Protein AF-A0A2V6FML3-F1 (afdb_monomer)

Foldseek 3Di:
DEADEAEAEEEEDEPVLLVLLVQALVQCCVAPVPGAYEYQYQDDDDPVVVCVVRVYHYDYLVPDPDPVSSVVQHPDPNSVVSCVPPNNHNDYDYDYSNDGHDHDCPVVDDRVDPDADDDPDDPDDPPDPDDPPCVVRD

Mean predicted aligned error: 6.49 Å

Solvent-accessible surface area (backbone atoms only — not comparable to full-atom values): 8463 Å² total; per-residue (Å²): 88,72,73,77,41,69,57,28,41,34,30,50,38,39,82,89,39,55,77,42,26,50,56,22,52,51,26,38,49,70,44,40,65,87,57,50,39,35,41,34,31,42,68,94,72,91,55,66,68,57,31,72,75,67,66,47,43,78,45,48,43,84,70,48,88,51,64,70,56,33,71,70,23,60,90,51,94,45,48,64,54,51,50,76,77,42,30,46,41,78,40,70,50,82,41,61,33,79,42,73,53,83,63,70,60,70,92,73,64,64,87,92,51,98,72,80,68,93,71,98,72,81,87,69,61,97,78,60,90,66,81,60,84,67,59,80,63,96

Sequence (138 aa):
MKVQAPFGFVTGCHAGDKFMVRATLSSMRHYSPDIPVCLVVDGEFDVSDLVKEYDLRVLRVSELPAQQMRTLITGNGRAKLAAMWEGPFEYYVWLDSDAIVWGDFTPQVKAEVDFQIFWSEISIPPDALEVPGWLTHF

Secondary structure (DSSP, 8-state):
----EEEEEEEEEEGGGHHHHHHHHHHHHHH-TTS-EEEEEESS---HHHHHHHTPEEEEGGG-S-HHHHHHHTTSTTTHHHHHHH-SEEEEEEE-TT----S--GGG--TT-S-----S-----TT-SS--GGGGG-

Structure (mmCIF, N/CA/C/O backbone):
data_AF-A0A2V6FML3-F1
#
_entry.id   AF-A0A2V6FML3-F1
#
loop_
_atom_site.group_PDB
_atom_site.id
_atom_site.type_symbol
_atom_site.label_atom_id
_atom_site.label_alt_id
_atom_site.label_comp_id
_atom_site.label_asym_id
_atom_site.label_entity_id
_atom_site.label_seq_id
_atom_site.pdbx_PDB_ins_code
_atom_site.Cartn_x
_atom_site.Cartn_y
_atom_site.Cartn_z
_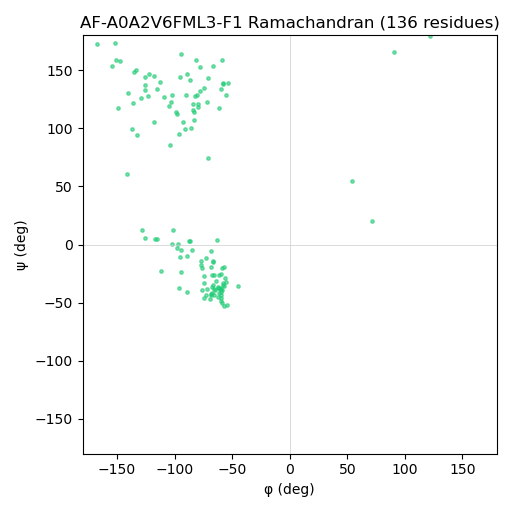atom_site.occupancy
_atom_site.B_iso_or_equiv
_atom_site.auth_seq_id
_atom_site.auth_comp_id
_atom_site.auth_asym_id
_atom_site.auth_atom_id
_atom_site.pdbx_PDB_model_num
ATOM 1 N N . MET A 1 1 ? -6.157 -6.495 11.622 1.00 67.81 1 MET A N 1
ATOM 2 C CA . MET A 1 1 ? -7.410 -6.916 10.925 1.00 67.81 1 MET A CA 1
ATOM 3 C C . MET A 1 1 ? -7.368 -8.424 10.648 1.00 67.81 1 MET A C 1
ATOM 5 O O . MET A 1 1 ? -6.300 -9.005 10.757 1.00 67.81 1 MET A O 1
ATOM 9 N N . LYS A 1 2 ? -8.481 -9.098 10.303 1.00 78.81 2 LYS A N 1
ATOM 10 C CA . LYS A 1 2 ? -8.380 -10.466 9.737 1.00 78.81 2 LYS A CA 1
ATOM 11 C C . LYS A 1 2 ? -7.797 -10.382 8.323 1.00 78.81 2 LYS A C 1
ATOM 13 O O . LYS A 1 2 ? -8.154 -9.447 7.607 1.00 78.81 2 LYS A O 1
ATOM 18 N N . VAL A 1 3 ? -6.963 -11.350 7.932 1.00 82.25 3 VAL A N 1
ATOM 19 C CA . VAL A 1 3 ? -6.453 -11.475 6.555 1.00 82.25 3 VAL A CA 1
ATOM 20 C C . VAL A 1 3 ? -7.636 -11.532 5.585 1.00 82.25 3 VAL A C 1
ATOM 22 O O . VAL A 1 3 ? -8.582 -12.291 5.796 1.00 82.25 3 VAL A O 1
ATOM 25 N N . GLN A 1 4 ? -7.599 -10.687 4.556 1.00 87.00 4 GLN A N 1
ATOM 26 C CA . GLN A 1 4 ? -8.661 -10.530 3.558 1.00 87.00 4 GLN A CA 1
ATOM 27 C C . GLN A 1 4 ? -8.246 -11.016 2.165 1.00 87.00 4 GLN A C 1
ATOM 29 O O . GLN A 1 4 ? -9.118 -11.314 1.354 1.00 87.00 4 GLN A O 1
ATOM 34 N N . ALA A 1 5 ? -6.943 -11.075 1.877 1.00 88.75 5 ALA A N 1
ATOM 35 C CA . ALA A 1 5 ? -6.379 -11.615 0.641 1.00 88.75 5 ALA A CA 1
ATOM 36 C C . ALA A 1 5 ? -4.941 -12.120 0.887 1.00 88.75 5 ALA A C 1
ATOM 38 O O . ALA A 1 5 ? -4.279 -11.599 1.787 1.00 88.75 5 ALA A O 1
ATOM 39 N N . PRO A 1 6 ? -4.443 -13.097 0.104 1.00 92.00 6 PRO A N 1
ATOM 40 C CA . PRO A 1 6 ? -3.078 -13.605 0.264 1.00 92.00 6 PRO A CA 1
ATOM 41 C C . PRO A 1 6 ? -2.020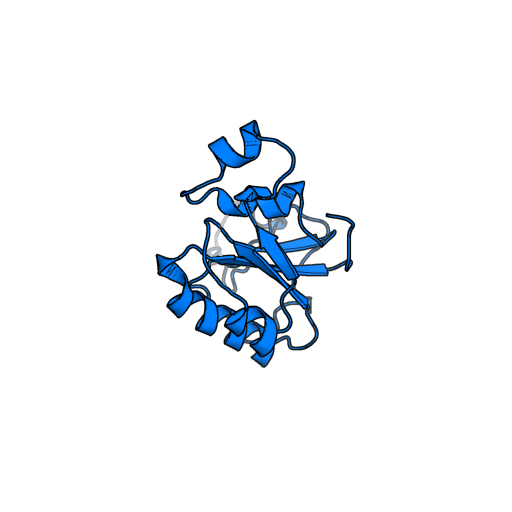 -12.556 -0.106 1.00 92.00 6 PRO A C 1
ATOM 43 O O . PRO A 1 6 ? -0.997 -12.454 0.560 1.00 92.00 6 PRO A O 1
ATOM 46 N N . PHE A 1 7 ? -2.287 -11.736 -1.128 1.00 94.75 7 PHE A N 1
ATOM 47 C CA . PHE A 1 7 ? -1.376 -10.706 -1.619 1.00 94.75 7 PHE A CA 1
ATOM 48 C C . PHE A 1 7 ? -2.102 -9.380 -1.870 1.00 94.75 7 PHE A C 1
ATOM 50 O O . PHE A 1 7 ? -3.275 -9.375 -2.258 1.00 94.75 7 PHE A O 1
ATOM 57 N N . GLY A 1 8 ? -1.404 -8.260 -1.684 1.00 96.31 8 GLY A N 1
ATOM 58 C CA . GLY A 1 8 ? -1.908 -6.938 -2.043 1.00 96.31 8 GLY A CA 1
ATOM 59 C C . GLY A 1 8 ? -0.842 -5.847 -2.029 1.00 96.31 8 GLY A C 1
ATOM 60 O O . GLY A 1 8 ? 0.291 -6.046 -1.589 1.00 96.31 8 GLY A O 1
ATOM 61 N N . PHE A 1 9 ? -1.219 -4.663 -2.502 1.00 97.38 9 PHE A N 1
ATOM 62 C CA . PHE A 1 9 ? -0.382 -3.468 -2.396 1.00 97.38 9 PHE A CA 1
ATOM 63 C C . PHE A 1 9 ? -0.765 -2.648 -1.174 1.00 97.38 9 PHE A C 1
ATOM 65 O O . PHE A 1 9 ? -1.941 -2.542 -0.824 1.00 97.38 9 PHE A O 1
ATOM 72 N N . VAL A 1 10 ? 0.222 -2.034 -0.534 1.00 97.19 10 VAL A N 1
ATOM 73 C CA . VAL A 1 10 ? 0.019 -1.154 0.615 1.00 97.19 10 VAL A CA 1
ATOM 74 C C . VAL A 1 10 ? 0.682 0.183 0.331 1.00 97.19 10 VAL A C 1
ATOM 76 O O . VAL A 1 10 ? 1.838 0.216 -0.071 1.00 97.19 10 VAL A O 1
ATOM 79 N N . THR A 1 11 ? -0.019 1.283 0.585 1.00 97.19 11 THR A N 1
ATOM 80 C CA . THR A 1 11 ? 0.580 2.624 0.601 1.00 97.19 11 THR A CA 1
ATOM 81 C C . THR A 1 11 ? 0.133 3.397 1.830 1.00 97.19 11 THR A C 1
ATOM 83 O O . THR A 1 11 ? -0.965 3.186 2.354 1.00 97.19 11 THR A O 1
ATOM 86 N N . GLY A 1 12 ? 0.987 4.301 2.301 1.00 95.56 12 GLY A N 1
ATOM 87 C CA . GLY A 1 12 ? 0.635 5.273 3.330 1.00 95.56 12 GLY A CA 1
ATOM 88 C C . GLY A 1 12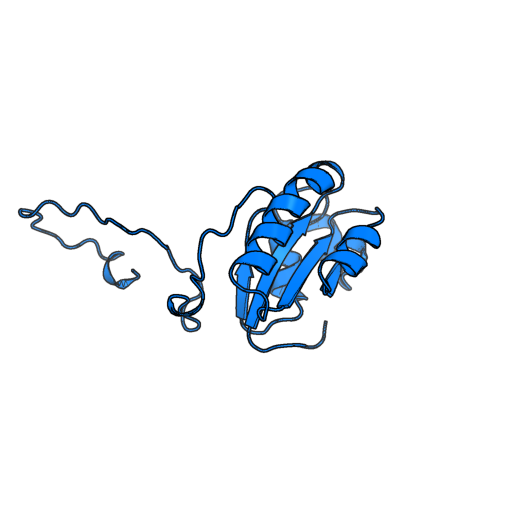 ? -0.112 6.475 2.755 1.00 95.56 12 GLY A C 1
ATOM 89 O O . GLY A 1 12 ? -0.019 6.769 1.566 1.00 95.56 12 GLY A O 1
ATOM 90 N N . CYS A 1 13 ? -0.846 7.180 3.608 1.00 95.50 13 CYS A N 1
ATOM 91 C CA . CYS A 1 13 ? -1.357 8.514 3.335 1.00 95.50 13 CYS A CA 1
ATOM 92 C C . CYS A 1 13 ? -1.460 9.296 4.644 1.00 95.50 13 CYS A C 1
ATOM 94 O O . CYS A 1 13 ? -2.243 8.949 5.531 1.00 95.50 13 CYS A O 1
ATOM 96 N N . HIS A 1 14 ? -0.703 10.385 4.730 1.00 93.56 14 HIS A N 1
ATOM 97 C CA . HIS A 1 14 ? -0.948 11.467 5.676 1.00 93.56 14 HIS A CA 1
ATOM 98 C C . HIS A 1 14 ? -1.780 12.567 4.987 1.00 93.56 14 HIS A C 1
ATOM 100 O O . HIS A 1 14 ? -1.892 12.598 3.758 1.00 93.56 14 HIS A O 1
ATOM 106 N N . ALA A 1 15 ? -2.381 13.480 5.756 1.00 91.94 15 ALA A N 1
ATOM 107 C CA . ALA A 1 15 ? -3.257 14.527 5.218 1.00 91.94 15 ALA A CA 1
ATOM 108 C C . ALA A 1 15 ? -2.560 15.408 4.162 1.00 91.94 15 ALA A C 1
ATOM 110 O O . ALA A 1 15 ? -3.180 15.800 3.174 1.00 91.94 15 ALA A O 1
ATOM 111 N N . GLY A 1 16 ? -1.264 15.679 4.357 1.00 90.31 16 GLY A N 1
ATOM 112 C CA . GLY A 1 16 ? -0.434 16.440 3.419 1.00 90.31 16 GLY A CA 1
ATOM 113 C C . GLY A 1 16 ? -0.189 15.728 2.087 1.00 90.31 16 GLY A C 1
ATOM 114 O O . GLY A 1 16 ? -0.045 16.396 1.070 1.00 90.31 16 GLY A O 1
ATOM 115 N N . ASP A 1 17 ? -0.242 14.396 2.068 1.00 89.75 17 ASP A N 1
ATOM 116 C CA . ASP A 1 17 ? 0.165 13.582 0.915 1.00 89.75 17 ASP A CA 1
ATOM 117 C C . ASP A 1 17 ? -1.037 13.074 0.110 1.00 89.75 17 ASP A C 1
ATOM 119 O O . ASP A 1 17 ? -0.881 12.393 -0.904 1.00 89.75 17 ASP A O 1
ATOM 123 N N . LYS A 1 18 ? -2.266 13.427 0.521 1.00 93.31 18 LYS A N 1
ATOM 124 C CA . LYS A 1 18 ? -3.508 12.952 -0.111 1.00 93.31 18 LYS A CA 1
ATOM 125 C C . LYS A 1 18 ? -3.565 13.252 -1.613 1.00 93.31 18 LYS A C 1
ATOM 127 O O . LYS A 1 18 ? -4.164 12.497 -2.376 1.00 93.31 18 LYS A O 1
ATOM 132 N N . PHE A 1 19 ? -2.960 14.353 -2.055 1.00 89.75 19 PHE A N 1
ATOM 133 C CA . PHE A 1 19 ? -2.898 14.681 -3.479 1.00 89.75 19 PHE A CA 1
ATOM 134 C C . PHE A 1 19 ? -1.883 13.812 -4.240 1.00 89.75 19 PHE A C 1
ATOM 136 O O . PHE A 1 19 ? -2.132 13.491 -5.399 1.00 89.75 19 PHE A O 1
ATOM 143 N N . MET A 1 20 ? -0.781 13.410 -3.597 1.00 93.25 20 MET A N 1
ATOM 144 C CA . MET A 1 20 ? 0.266 12.575 -4.198 1.00 93.25 20 MET A CA 1
ATOM 145 C C . MET A 1 20 ? -0.193 11.126 -4.327 1.00 93.25 20 MET A C 1
ATOM 147 O O . MET A 1 20 ? -0.116 10.559 -5.416 1.00 93.25 20 MET A O 1
ATOM 151 N N . VAL A 1 21 ? -0.793 10.574 -3.264 1.00 96.75 21 VAL A N 1
ATOM 152 C CA . VAL A 1 21 ? -1.191 9.156 -3.227 1.00 96.75 21 VAL A CA 1
ATOM 153 C C . VAL A 1 21 ? -2.186 8.797 -4.333 1.00 96.75 21 VAL A C 1
ATOM 155 O O . VAL A 1 21 ? -2.221 7.659 -4.788 1.00 96.75 21 VAL A O 1
ATOM 158 N N . ARG A 1 22 ? -2.968 9.761 -4.840 1.00 96.94 22 ARG A N 1
ATOM 159 C CA . ARG A 1 22 ? -3.861 9.548 -5.993 1.00 96.94 22 ARG A CA 1
ATOM 160 C C . ARG A 1 22 ? -3.111 9.090 -7.240 1.00 96.94 22 ARG A C 1
ATOM 162 O O . ARG A 1 22 ? -3.618 8.230 -7.956 1.00 96.94 22 ARG A O 1
ATOM 169 N N . ALA A 1 23 ? -1.922 9.635 -7.501 1.00 96.31 23 ALA A N 1
ATOM 170 C CA . ALA A 1 23 ? -1.109 9.235 -8.646 1.00 96.31 23 ALA A CA 1
ATOM 171 C C . ALA A 1 23 ? -0.588 7.802 -8.470 1.00 96.31 23 ALA A C 1
ATOM 173 O O . ALA A 1 23 ? -0.703 6.988 -9.388 1.00 96.31 23 ALA A O 1
ATOM 174 N N . THR A 1 24 ? -0.123 7.462 -7.266 1.00 97.81 24 THR A N 1
ATOM 175 C CA . THR A 1 24 ? 0.272 6.099 -6.895 1.00 97.81 24 THR A CA 1
ATOM 176 C C . THR A 1 24 ? -0.884 5.116 -7.092 1.00 97.81 24 THR A C 1
ATOM 178 O O . THR A 1 24 ? -0.745 4.151 -7.843 1.00 97.81 24 THR A O 1
ATOM 181 N N . LEU A 1 25 ? -2.058 5.394 -6.518 1.00 98.25 25 LEU A N 1
ATOM 182 C CA . LEU A 1 25 ? -3.252 4.546 -6.635 1.00 98.25 25 LEU A CA 1
ATOM 183 C C . LEU A 1 25 ? -3.732 4.407 -8.085 1.00 98.25 25 LEU A C 1
ATOM 185 O O . LEU A 1 25 ? -4.060 3.308 -8.531 1.00 98.25 25 LEU A O 1
ATOM 189 N N . SER A 1 26 ? -3.725 5.506 -8.844 1.00 97.88 26 SER A N 1
ATOM 190 C CA . SER A 1 26 ? -4.052 5.494 -10.273 1.00 97.88 26 SER A CA 1
ATOM 191 C C . SER A 1 26 ? -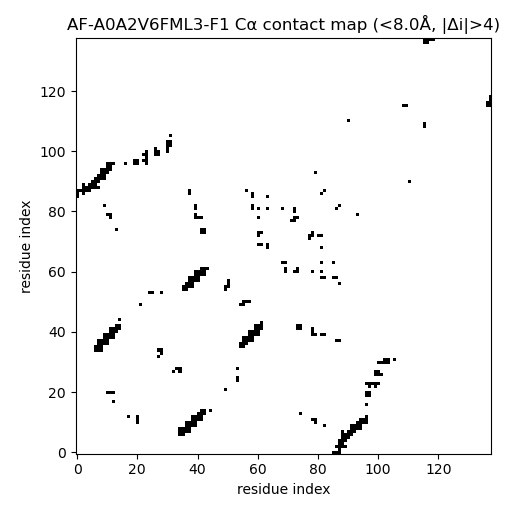3.108 4.592 -11.060 1.00 97.88 26 SER A C 1
ATOM 193 O O . SER A 1 26 ? -3.561 3.817 -11.900 1.00 97.88 26 SER A O 1
ATOM 195 N N . SER A 1 27 ? -1.807 4.658 -10.772 1.00 98.19 27 SER A N 1
ATOM 196 C CA . SER A 1 27 ? -0.803 3.832 -11.444 1.00 98.19 27 SER A CA 1
ATOM 197 C C . SER A 1 27 ? -0.943 2.343 -11.105 1.00 98.19 27 SER A C 1
ATOM 199 O O . SER A 1 27 ? -0.919 1.515 -12.015 1.00 98.19 27 SER A O 1
ATOM 201 N N . MET A 1 28 ? -1.203 2.002 -9.834 1.00 98.12 28 MET A N 1
ATOM 202 C CA . MET A 1 28 ? -1.499 0.628 -9.403 1.00 98.12 28 MET A CA 1
ATOM 203 C C . MET A 1 28 ? -2.724 0.078 -10.137 1.00 98.12 28 MET A C 1
ATOM 205 O O . MET A 1 28 ? -2.654 -0.991 -10.732 1.00 98.12 28 MET A O 1
ATOM 209 N N . ARG A 1 29 ? -3.830 0.833 -10.158 1.00 97.88 29 ARG A N 1
ATOM 210 C CA . ARG A 1 29 ? -5.064 0.427 -10.844 1.00 97.88 29 ARG A CA 1
ATOM 211 C C . ARG A 1 29 ? -4.862 0.256 -12.347 1.00 97.88 29 ARG A C 1
ATOM 213 O O . ARG A 1 29 ? -5.493 -0.602 -12.951 1.00 97.88 29 ARG A O 1
ATOM 220 N N . HIS A 1 30 ? -4.035 1.100 -12.959 1.00 98.00 30 HIS A N 1
ATOM 221 C CA . HIS A 1 30 ? -3.793 1.050 -14.396 1.00 98.00 30 HIS A CA 1
ATOM 222 C C . HIS A 1 30 ? -3.004 -0.197 -14.807 1.00 98.00 30 HIS A C 1
ATOM 224 O O . HIS A 1 30 ? -3.384 -0.862 -15.767 1.00 98.00 30 HIS A O 1
ATOM 230 N N . TYR A 1 31 ? -1.922 -0.510 -14.090 1.00 98.19 31 TYR A N 1
ATOM 231 C CA . TYR A 1 31 ? -1.008 -1.590 -14.468 1.00 98.19 31 TYR A CA 1
ATOM 232 C C . TYR A 1 31 ? -1.314 -2.936 -13.802 1.00 98.19 31 TYR A C 1
ATOM 234 O O . TYR A 1 31 ? -0.962 -3.972 -14.356 1.00 98.19 31 TYR A O 1
ATOM 242 N N . SER A 1 32 ? -1.994 -2.933 -12.656 1.00 96.94 32 SER A N 1
ATOM 243 C CA . SER A 1 32 ? -2.299 -4.126 -11.861 1.00 96.94 32 SER A CA 1
ATOM 244 C C . SER A 1 32 ? -3.725 -4.044 -11.271 1.00 96.94 32 SER A C 1
ATOM 246 O O . SER A 1 32 ? -3.883 -4.040 -10.049 1.00 96.94 32 SER A O 1
ATOM 248 N N . PRO A 1 33 ? -4.781 -3.961 -12.110 1.00 96.62 33 PRO A N 1
ATOM 249 C CA . PRO A 1 33 ? -6.156 -3.667 -11.676 1.00 96.62 33 PRO A CA 1
ATOM 250 C C . PRO A 1 33 ? -6.762 -4.698 -10.718 1.00 96.62 33 PRO A C 1
ATOM 252 O O . PRO A 1 33 ? -7.652 -4.353 -9.944 1.00 96.62 33 PRO A O 1
ATOM 255 N N . ASP A 1 34 ? -6.293 -5.945 -10.770 1.00 95.94 34 ASP A N 1
ATOM 256 C CA . ASP A 1 34 ? -6.822 -7.051 -9.966 1.00 95.94 34 ASP A CA 1
ATOM 257 C C . ASP A 1 34 ? -6.125 -7.184 -8.602 1.00 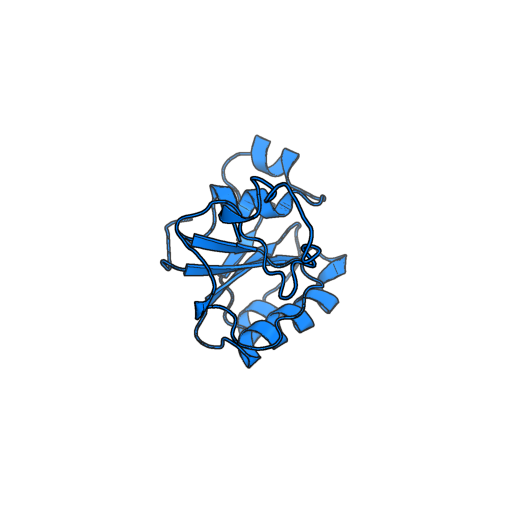95.94 34 ASP A C 1
ATOM 259 O O . ASP A 1 34 ? -6.570 -7.950 -7.742 1.00 95.94 34 ASP A O 1
ATOM 263 N N . ILE A 1 35 ? -5.028 -6.449 -8.381 1.00 97.38 35 ILE A N 1
ATOM 264 C CA . ILE A 1 35 ? -4.303 -6.476 -7.111 1.00 97.38 35 ILE A CA 1
ATOM 265 C C . ILE A 1 35 ? -4.974 -5.519 -6.143 1.00 97.38 35 ILE A C 1
ATOM 267 O O . ILE A 1 35 ? -5.053 -4.316 -6.406 1.00 97.38 35 ILE A O 1
ATOM 271 N N . PRO A 1 36 ? -5.441 -6.006 -4.990 1.00 97.75 36 PRO A N 1
ATOM 272 C CA . PRO A 1 36 ? -6.283 -5.175 -4.176 1.00 97.75 36 PRO A CA 1
ATOM 273 C C . PRO A 1 36 ? -5.407 -4.361 -3.208 1.00 97.75 36 PRO A C 1
ATOM 275 O O . PRO A 1 36 ? -4.348 -4.811 -2.759 1.00 97.75 36 PRO A O 1
ATOM 278 N N . VAL A 1 37 ? -5.839 -3.141 -2.890 1.00 98.25 37 VAL A N 1
ATOM 279 C CA . VAL A 1 37 ? -4.970 -2.136 -2.256 1.00 98.25 37 VAL A CA 1
ATOM 280 C C . VAL A 1 37 ? -5.417 -1.832 -0.828 1.00 98.25 37 VAL A C 1
ATOM 282 O O . VAL A 1 37 ? -6.611 -1.736 -0.534 1.00 98.25 37 VAL A O 1
ATOM 285 N N . CYS A 1 38 ? -4.452 -1.681 0.076 1.00 98.19 38 CYS A N 1
ATOM 286 C CA . CYS A 1 38 ? -4.651 -1.167 1.424 1.00 98.19 38 CYS A CA 1
ATOM 287 C C . CYS A 1 38 ? -4.044 0.233 1.557 1.00 98.19 38 CYS A C 1
ATOM 289 O O . CYS A 1 38 ? -2.858 0.439 1.298 1.00 98.19 38 CYS A O 1
ATOM 291 N N . LEU A 1 39 ? -4.848 1.182 2.025 1.00 97.75 39 LEU A N 1
ATOM 292 C CA . LEU A 1 39 ? -4.427 2.531 2.375 1.00 97.75 39 LEU A CA 1
ATOM 293 C C . LEU A 1 39 ? -4.229 2.622 3.888 1.00 97.75 39 LEU A C 1
ATOM 295 O O . LEU A 1 39 ? -5.194 2.528 4.654 1.00 97.75 39 LEU A O 1
ATOM 299 N N . VAL A 1 40 ? -2.987 2.826 4.320 1.00 97.31 40 VAL A N 1
ATOM 300 C CA . VAL A 1 40 ? -2.677 3.142 5.716 1.00 97.31 40 VAL A CA 1
ATOM 301 C C . VAL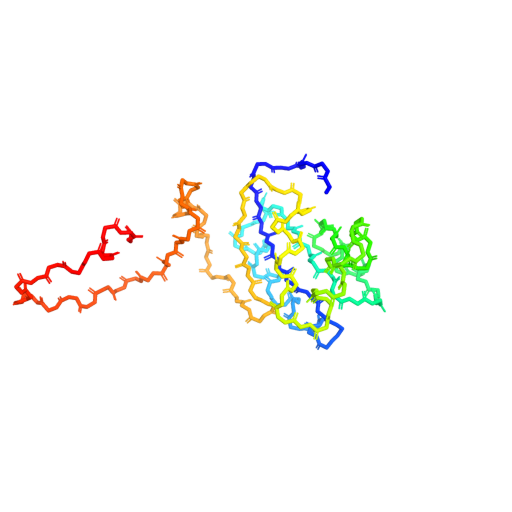 A 1 40 ? -2.871 4.633 5.936 1.00 97.31 40 VAL A C 1
ATOM 303 O O . VAL A 1 40 ? -2.133 5.445 5.382 1.00 97.31 40 VAL A O 1
ATOM 306 N N . VAL A 1 41 ? -3.853 4.997 6.754 1.00 96.50 41 VAL A N 1
ATOM 307 C CA . VAL A 1 41 ? -4.195 6.395 7.029 1.00 96.50 41 VAL A CA 1
ATOM 308 C C . VAL A 1 41 ? -3.554 6.832 8.340 1.00 96.50 41 VAL A C 1
ATOM 310 O O . VAL A 1 41 ? -3.937 6.361 9.416 1.00 96.50 41 VAL A O 1
ATOM 313 N N . ASP A 1 42 ? -2.583 7.739 8.244 1.00 94.56 42 ASP A N 1
ATOM 314 C CA . ASP A 1 42 ? -1.922 8.363 9.390 1.00 94.56 42 ASP A CA 1
ATOM 315 C C . ASP A 1 42 ? -2.574 9.719 9.693 1.00 94.56 42 ASP A C 1
ATOM 317 O O . ASP A 1 42 ? -2.280 10.734 9.059 1.00 94.56 42 ASP A O 1
ATOM 321 N N . GLY A 1 43 ? -3.521 9.708 10.634 1.00 91.25 43 GLY A N 1
ATOM 322 C CA . GLY A 1 43 ? -4.261 10.885 11.086 1.00 91.25 43 GLY A CA 1
ATOM 323 C C . GLY A 1 43 ? -5.782 10.784 10.922 1.00 91.25 43 GLY A C 1
ATOM 324 O O . GLY A 1 43 ? -6.341 9.794 10.444 1.00 91.25 43 GLY A O 1
ATOM 325 N N . GLU A 1 44 ? -6.457 11.855 11.337 1.00 91.44 44 GLU A N 1
ATOM 326 C CA . GLU A 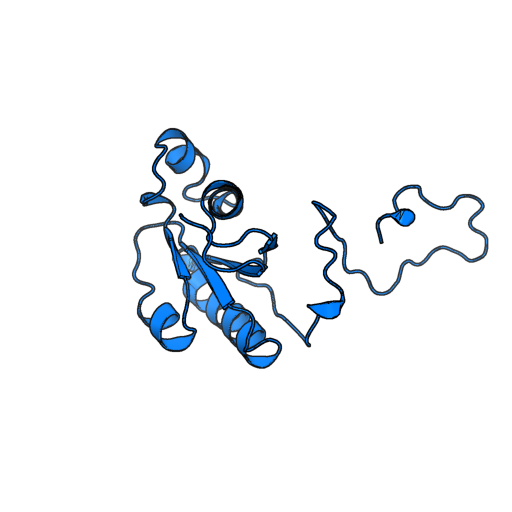1 44 ? -7.917 11.983 11.326 1.00 91.44 44 GLU A CA 1
ATOM 327 C C . GLU A 1 44 ? -8.364 12.875 10.170 1.00 91.44 44 GLU A C 1
ATOM 329 O O . GLU A 1 44 ? -8.520 14.088 10.309 1.00 91.44 44 GLU A O 1
ATOM 334 N N . PHE A 1 45 ? -8.536 12.273 8.997 1.00 94.69 45 PHE A N 1
ATOM 335 C CA . PHE A 1 45 ? -9.086 12.944 7.826 1.00 94.69 45 PHE A CA 1
ATOM 336 C C . PHE A 1 45 ? -9.893 11.975 6.964 1.00 94.69 45 PHE A C 1
ATOM 338 O O . PHE A 1 45 ? -9.732 10.748 7.034 1.00 94.69 45 PHE A O 1
ATOM 345 N N . ASP A 1 46 ? -10.785 12.554 6.162 1.00 95.50 46 ASP A N 1
ATOM 346 C CA . ASP A 1 46 ? -11.637 11.796 5.259 1.00 95.50 46 ASP A CA 1
ATOM 347 C C . ASP A 1 46 ? -10.850 11.289 4.046 1.00 95.50 46 ASP A C 1
ATOM 349 O O . ASP A 1 46 ? -10.099 12.033 3.408 1.00 95.50 46 ASP A O 1
ATOM 353 N N . VAL A 1 47 ? -11.069 10.020 3.716 1.00 97.19 47 VAL A N 1
ATOM 354 C CA . VAL A 1 47 ? -10.532 9.329 2.535 1.00 97.19 47 VAL A CA 1
ATOM 355 C C . VAL A 1 47 ? -11.641 8.634 1.739 1.00 97.19 47 VAL A C 1
ATOM 357 O O . VAL A 1 47 ? -11.352 7.807 0.878 1.00 97.19 47 VAL A O 1
ATOM 360 N N . SER A 1 48 ? -12.914 8.937 2.023 1.00 97.31 48 SER A N 1
ATOM 361 C CA . SER A 1 48 ? -14.073 8.301 1.386 1.00 97.31 48 SER A CA 1
ATOM 362 C C . SER A 1 48 ? -14.082 8.451 -0.138 1.00 97.31 48 SER A C 1
ATOM 364 O O . SER A 1 48 ? -14.486 7.529 -0.847 1.00 97.31 48 SER A O 1
ATOM 366 N N . ASP A 1 49 ? -13.571 9.574 -0.648 1.00 97.19 49 ASP A N 1
ATOM 367 C CA . ASP A 1 49 ? -13.347 9.821 -2.071 1.00 97.19 49 ASP A CA 1
ATOM 368 C C . ASP A 1 49 ? -12.385 8.793 -2.677 1.00 97.19 49 ASP A C 1
ATOM 370 O O . ASP A 1 49 ? -12.717 8.170 -3.684 1.00 97.19 49 ASP A O 1
ATOM 374 N N . LEU A 1 50 ? -11.243 8.556 -2.023 1.00 97.44 50 LEU A N 1
ATOM 375 C CA . LEU A 1 50 ? -10.249 7.578 -2.469 1.00 97.44 50 LEU A CA 1
ATOM 376 C C . LEU A 1 50 ? -10.796 6.149 -2.394 1.00 97.44 50 LEU A C 1
ATOM 378 O O . LEU A 1 50 ? -10.621 5.373 -3.328 1.00 97.44 50 LEU A O 1
ATOM 382 N N . VAL A 1 51 ? -11.493 5.805 -1.307 1.00 97.56 51 VAL A N 1
ATOM 383 C CA . VAL A 1 51 ? -12.107 4.477 -1.137 1.00 97.56 51 VAL A CA 1
ATOM 384 C C . VAL A 1 51 ? -13.106 4.202 -2.255 1.00 97.56 51 VAL A C 1
ATOM 386 O O . VAL A 1 51 ? -13.070 3.136 -2.861 1.00 97.56 51 VAL A O 1
ATOM 389 N N . LYS A 1 52 ? -13.970 5.173 -2.564 1.00 97.38 52 LYS A N 1
ATOM 390 C CA . LYS A 1 52 ? -14.968 5.045 -3.629 1.00 97.38 52 LYS A CA 1
ATOM 391 C C . LYS A 1 52 ? -14.330 4.934 -5.014 1.00 97.38 52 LYS A C 1
ATOM 393 O O . LYS A 1 52 ? -14.855 4.225 -5.867 1.00 97.38 52 LYS A O 1
ATOM 398 N N . GLU A 1 53 ? -13.252 5.670 -5.258 1.00 97.50 53 GLU A N 1
ATOM 399 C CA . GLU A 1 53 ? -12.605 5.717 -6.569 1.00 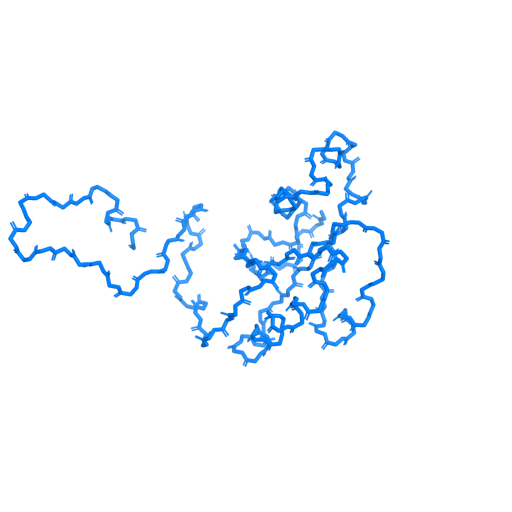97.50 53 GLU A CA 1
ATOM 400 C C . GLU A 1 53 ? -11.763 4.467 -6.856 1.00 97.50 53 GLU A C 1
ATOM 402 O O . GLU A 1 53 ? -11.794 3.974 -7.988 1.00 97.50 53 GLU A O 1
ATOM 407 N N . TYR A 1 54 ? -11.053 3.943 -5.851 1.00 97.38 54 TYR A N 1
ATOM 408 C CA . TYR A 1 54 ? -10.035 2.894 -6.013 1.00 97.38 54 TYR A CA 1
ATOM 409 C C . TYR A 1 54 ? -10.344 1.569 -5.293 1.00 97.38 54 TYR A C 1
ATOM 411 O O . TYR A 1 54 ? -9.497 0.684 -5.319 1.00 97.38 54 TYR A O 1
ATOM 419 N N . ASP A 1 55 ? -11.515 1.419 -4.663 1.00 96.94 55 ASP A N 1
ATOM 420 C CA . ASP A 1 55 ? -11.923 0.207 -3.921 1.00 96.94 55 ASP A CA 1
ATOM 421 C C . ASP A 1 55 ? -10.903 -0.216 -2.839 1.00 96.94 55 ASP A C 1
ATOM 423 O O . ASP A 1 55 ? -10.357 -1.320 -2.818 1.00 96.94 55 ASP A O 1
ATOM 427 N N . LEU A 1 56 ? -10.578 0.728 -1.950 1.00 97.50 56 LEU A N 1
ATOM 428 C CA . LEU A 1 56 ? -9.491 0.575 -0.979 1.00 97.50 56 LEU A CA 1
ATOM 429 C C . LEU A 1 56 ? -9.937 -0.113 0.311 1.00 97.50 56 LEU A C 1
ATOM 431 O O . LEU A 1 56 ? -10.962 0.230 0.904 1.00 97.50 56 LEU A O 1
ATOM 435 N N . ARG A 1 57 ? -9.061 -0.963 0.852 1.00 97.00 57 ARG A N 1
ATOM 436 C CA . ARG A 1 57 ? -9.097 -1.348 2.270 1.00 97.00 57 ARG A CA 1
ATOM 437 C C . ARG A 1 57 ? -8.435 -0.256 3.095 1.00 97.00 57 ARG A C 1
ATOM 439 O O . ARG A 1 57 ? -7.310 0.131 2.804 1.00 97.00 57 ARG A O 1
ATOM 446 N N . VAL A 1 58 ? -9.101 0.226 4.136 1.00 97.12 58 VAL A N 1
ATOM 447 C CA . VAL A 1 58 ? -8.551 1.282 4.995 1.00 97.12 58 VAL A CA 1
ATOM 448 C C . VAL A 1 58 ? -8.024 0.674 6.286 1.00 97.12 58 VAL A C 1
ATOM 450 O O . VAL A 1 58 ? -8.750 -0.039 6.976 1.00 97.12 58 VAL A O 1
ATOM 453 N N . LEU A 1 59 ? -6.775 0.996 6.622 1.00 96.56 59 LEU A N 1
ATOM 454 C CA . LEU A 1 59 ? -6.183 0.739 7.930 1.00 96.56 59 LEU A CA 1
ATOM 455 C C . LEU A 1 59 ? -5.820 2.079 8.566 1.00 96.56 59 LEU A C 1
ATOM 457 O O . LEU A 1 59 ? -4.849 2.719 8.165 1.00 96.56 59 LEU A O 1
ATOM 461 N N . ARG A 1 60 ? -6.593 2.528 9.554 1.00 95.88 60 ARG A N 1
ATOM 462 C CA . ARG A 1 60 ? -6.323 3.800 10.227 1.00 95.88 60 ARG A CA 1
ATOM 463 C C . ARG A 1 60 ? -5.411 3.591 11.430 1.00 95.88 60 ARG A C 1
ATOM 465 O O . ARG A 1 60 ? -5.701 2.773 12.301 1.00 95.88 60 ARG A O 1
ATOM 472 N N . VAL A 1 61 ? -4.329 4.366 11.513 1.00 95.31 61 VAL A N 1
ATOM 473 C CA . VAL A 1 61 ? -3.360 4.272 12.620 1.00 95.31 61 VAL A CA 1
ATOM 474 C C . VAL A 1 61 ? -4.027 4.558 13.969 1.00 95.31 61 VAL A C 1
ATOM 476 O O . VAL A 1 61 ? -3.729 3.898 14.960 1.00 95.31 61 VAL A O 1
ATOM 479 N N . SER A 1 62 ? -4.972 5.495 14.025 1.00 93.12 62 SER A N 1
ATOM 480 C CA . SER A 1 62 ? -5.693 5.827 15.259 1.00 93.12 62 SER A CA 1
ATOM 481 C C . SER A 1 62 ? -6.628 4.721 15.758 1.00 93.12 62 SER A C 1
ATOM 483 O O . SER A 1 62 ? -6.944 4.687 16.948 1.00 93.12 62 SER A O 1
ATOM 485 N N . GLU A 1 63 ? -7.011 3.785 14.889 1.00 93.94 63 GLU A N 1
ATOM 486 C CA . GLU A 1 63 ? -7.902 2.662 15.199 1.00 93.94 63 GLU A CA 1
ATOM 487 C C . GLU A 1 63 ? -7.134 1.384 15.581 1.00 93.94 63 GLU A C 1
ATOM 489 O O . GLU A 1 63 ? -7.749 0.396 15.984 1.00 93.94 63 GLU A O 1
ATOM 494 N N . LEU A 1 64 ? -5.794 1.383 15.504 1.00 93.88 64 LEU A N 1
ATOM 495 C CA . LEU A 1 64 ? -4.984 0.227 15.910 1.00 93.88 64 LEU A CA 1
ATOM 496 C C . LEU A 1 64 ? -5.259 -0.121 17.376 1.00 93.88 64 LEU A C 1
ATOM 498 O O . LEU A 1 64 ? -5.302 0.793 18.192 1.00 93.88 64 LEU A O 1
ATOM 502 N N . PRO A 1 65 ? -5.372 -1.398 17.772 1.00 92.75 65 PRO A N 1
ATOM 503 C CA . PRO A 1 65 ? -5.790 -1.766 19.128 1.00 92.75 65 PRO A CA 1
ATOM 504 C C . PRO A 1 65 ? -4.793 -1.323 20.214 1.00 92.75 65 PRO A C 1
ATOM 506 O O . PRO A 1 65 ? -5.195 -0.837 21.275 1.00 92.75 65 PRO A O 1
ATOM 509 N N . ALA A 1 66 ? -3.488 -1.435 19.946 1.00 93.44 66 ALA A N 1
ATOM 510 C CA . ALA A 1 66 ? -2.432 -1.136 20.909 1.00 93.44 66 ALA A CA 1
ATOM 511 C C . ALA A 1 66 ? -2.088 0.363 20.958 1.00 93.44 66 ALA A C 1
ATOM 513 O O . ALA A 1 66 ? -1.540 0.921 20.008 1.00 93.44 66 ALA A O 1
ATOM 514 N N . GLN A 1 67 ? -2.327 1.012 22.102 1.00 94.25 67 GLN A N 1
ATOM 515 C CA . GLN A 1 67 ? -2.037 2.440 22.287 1.00 94.25 67 GLN A CA 1
ATOM 516 C C . GLN A 1 67 ? -0.559 2.785 22.080 1.00 94.25 67 GLN A C 1
ATOM 518 O O . GLN A 1 67 ? -0.251 3.800 21.463 1.00 94.25 67 GLN A O 1
ATOM 523 N N . GLN A 1 68 ? 0.354 1.944 22.566 1.00 93.69 68 GLN A N 1
ATOM 524 C CA . GLN A 1 68 ? 1.797 2.143 22.416 1.00 93.69 68 GLN A CA 1
ATOM 525 C C . GLN A 1 68 ? 2.197 2.181 20.938 1.00 93.69 68 GLN A C 1
ATOM 527 O O . GLN A 1 68 ? 3.031 2.992 20.541 1.00 93.69 68 GLN A O 1
ATOM 532 N N . MET A 1 69 ? 1.560 1.337 20.123 1.00 92.31 69 MET A N 1
ATOM 533 C CA . MET A 1 69 ? 1.792 1.281 18.685 1.00 92.31 69 MET A CA 1
ATOM 534 C C . MET A 1 69 ? 1.276 2.542 17.993 1.00 92.31 69 MET A C 1
ATOM 536 O O . MET A 1 69 ? 2.004 3.120 17.192 1.00 92.31 69 MET A O 1
ATOM 540 N N . ARG A 1 70 ? 0.086 3.035 18.369 1.00 93.81 70 ARG A N 1
ATOM 541 C CA . ARG A 1 70 ? -0.426 4.331 17.888 1.00 93.81 70 ARG A CA 1
ATOM 542 C C . ARG A 1 70 ? 0.577 5.452 18.168 1.00 93.81 70 ARG A C 1
ATOM 544 O O . ARG A 1 70 ? 1.007 6.132 17.248 1.00 93.81 70 ARG A O 1
ATOM 551 N N . THR A 1 71 ? 1.037 5.578 19.414 1.00 93.44 71 THR A N 1
ATOM 552 C CA . THR A 1 71 ? 2.007 6.614 19.813 1.00 93.44 71 THR A CA 1
ATOM 553 C C . THR A 1 71 ? 3.328 6.531 19.043 1.00 93.44 71 THR A C 1
ATOM 555 O O . THR A 1 71 ? 3.909 7.561 18.717 1.00 93.44 71 THR A O 1
ATOM 558 N N . LEU A 1 72 ? 3.819 5.322 18.759 1.00 92.56 72 LEU A N 1
ATOM 559 C CA . LEU A 1 72 ? 5.074 5.121 18.030 1.00 92.56 72 LEU A CA 1
ATOM 560 C C . LEU A 1 72 ? 4.957 5.486 16.540 1.00 92.56 72 LEU A C 1
ATOM 562 O O . LEU A 1 72 ? 5.910 5.994 15.942 1.00 92.56 72 LEU A O 1
ATOM 566 N N . ILE A 1 73 ? 3.812 5.172 15.937 1.00 93.00 73 ILE A N 1
ATOM 567 C CA . ILE A 1 73 ? 3.613 5.214 14.488 1.00 93.00 73 ILE A CA 1
ATOM 568 C C . ILE A 1 73 ? 3.141 6.587 14.010 1.00 93.00 73 ILE A C 1
ATOM 570 O O . ILE A 1 73 ? 3.622 7.047 12.977 1.00 93.00 73 ILE A O 1
ATOM 574 N N . THR A 1 74 ? 2.229 7.227 14.745 1.00 92.25 74 THR A N 1
ATOM 575 C CA . THR A 1 74 ? 1.536 8.437 14.289 1.00 92.25 74 THR A CA 1
ATOM 576 C C . THR A 1 74 ? 2.492 9.581 13.941 1.00 92.25 74 THR A C 1
ATOM 578 O O . THR A 1 74 ? 3.439 9.881 14.679 1.00 92.25 74 THR A O 1
ATOM 581 N N . GLY A 1 75 ? 2.199 10.265 12.835 1.00 86.25 75 GLY A N 1
ATOM 582 C CA . GLY A 1 75 ? 2.826 11.519 12.419 1.00 86.25 75 GLY A CA 1
ATOM 583 C C . GLY A 1 75 ? 4.267 11.378 11.935 1.00 86.25 75 GLY A C 1
ATOM 584 O O . GLY A 1 75 ? 5.021 12.351 11.984 1.00 86.25 75 GLY A O 1
ATOM 585 N N . ASN A 1 76 ? 4.696 10.178 11.533 1.00 84.81 76 ASN A N 1
ATOM 586 C CA . ASN A 1 76 ? 6.055 9.950 11.050 1.00 84.81 76 ASN A CA 1
ATOM 587 C C . ASN A 1 76 ? 6.150 8.781 10.051 1.00 84.81 76 ASN A C 1
ATOM 589 O O . ASN A 1 76 ? 5.205 8.027 9.842 1.00 84.81 76 ASN A O 1
ATOM 593 N N . GLY A 1 77 ? 7.331 8.585 9.451 1.00 84.06 77 GLY A N 1
ATOM 594 C CA . GLY A 1 77 ? 7.574 7.563 8.416 1.00 84.06 77 GLY A CA 1
ATOM 595 C C . GLY A 1 77 ? 7.410 6.096 8.855 1.00 84.06 77 GLY A C 1
ATOM 596 O O . GLY A 1 77 ? 7.677 5.183 8.073 1.00 84.06 77 GLY A O 1
ATOM 597 N N . ARG A 1 78 ? 6.982 5.841 10.098 1.00 91.00 78 ARG A N 1
ATOM 598 C CA . ARG A 1 78 ? 6.707 4.501 10.634 1.00 91.00 78 ARG A CA 1
ATOM 599 C C . ARG A 1 78 ? 5.284 4.014 10.369 1.00 91.00 78 ARG A C 1
ATOM 601 O O . ARG A 1 78 ? 4.984 2.896 10.779 1.00 91.00 78 ARG A O 1
ATOM 608 N N . ALA A 1 79 ? 4.441 4.768 9.655 1.00 88.00 79 ALA A N 1
ATOM 609 C CA . ALA A 1 79 ? 3.102 4.330 9.222 1.00 88.00 79 ALA A CA 1
ATOM 610 C C . ALA A 1 79 ? 3.091 2.900 8.641 1.00 88.00 79 ALA A C 1
ATOM 612 O O . ALA A 1 79 ? 2.185 2.121 8.927 1.00 88.00 79 ALA A O 1
ATOM 613 N N . LYS A 1 80 ? 4.156 2.501 7.932 1.00 90.69 80 LYS A N 1
ATOM 614 C CA . LYS A 1 80 ? 4.337 1.139 7.399 1.00 90.69 80 LYS A CA 1
ATOM 615 C C . LYS A 1 80 ? 4.270 0.010 8.425 1.00 90.69 80 LYS A C 1
ATOM 617 O O . LYS A 1 80 ? 3.824 -1.086 8.095 1.00 90.69 80 LYS A O 1
ATOM 622 N N . LEU A 1 81 ? 4.632 0.278 9.678 1.00 93.62 81 LEU A N 1
ATOM 623 C CA . LEU A 1 81 ? 4.534 -0.706 10.755 1.00 93.62 81 LEU A CA 1
ATOM 624 C C . LEU A 1 81 ? 3.076 -1.072 11.063 1.00 93.62 81 LEU A C 1
ATOM 626 O O . LEU A 1 81 ? 2.822 -2.182 11.514 1.00 93.62 81 LEU A O 1
ATOM 630 N N . ALA A 1 82 ? 2.112 -0.185 10.790 1.00 94.19 82 ALA A N 1
ATOM 631 C CA . ALA A 1 82 ? 0.699 -0.502 10.974 1.00 94.19 82 ALA A CA 1
ATOM 632 C C . ALA A 1 82 ? 0.283 -1.656 10.056 1.00 94.19 82 ALA A C 1
ATOM 634 O O . ALA A 1 82 ? -0.349 -2.603 10.514 1.00 94.19 82 ALA A O 1
ATOM 635 N N . ALA A 1 83 ? 0.693 -1.614 8.785 1.00 93.38 83 ALA A N 1
ATOM 636 C CA . ALA A 1 83 ? 0.427 -2.691 7.836 1.00 93.38 83 ALA A CA 1
ATOM 637 C C . ALA A 1 83 ? 1.166 -3.985 8.194 1.00 93.38 83 ALA A C 1
ATOM 639 O O . ALA A 1 83 ? 0.598 -5.059 8.037 1.00 93.38 83 ALA A O 1
ATOM 640 N N . MET A 1 84 ? 2.382 -3.882 8.736 1.00 91.25 84 MET A N 1
ATOM 641 C CA . MET A 1 84 ? 3.156 -5.049 9.167 1.00 91.25 84 MET A CA 1
ATOM 642 C C . MET A 1 84 ? 2.457 -5.840 10.284 1.00 91.25 84 MET A C 1
ATOM 644 O O . MET A 1 84 ? 2.514 -7.063 10.294 1.00 91.25 84 MET A O 1
ATOM 648 N N . TRP A 1 85 ? 1.794 -5.153 11.221 1.00 90.62 85 TRP A N 1
ATOM 649 C CA . TRP A 1 85 ? 1.151 -5.801 12.372 1.00 90.62 85 TRP A CA 1
ATOM 650 C C . TRP A 1 85 ? -0.339 -6.079 12.181 1.00 90.62 85 TRP A C 1
ATOM 652 O O . TRP A 1 85 ? -0.848 -7.087 12.659 1.00 90.62 85 TRP A O 1
ATOM 662 N N . GLU A 1 86 ? -1.054 -5.168 11.525 1.00 93.88 86 GLU A N 1
ATOM 663 C CA . GLU A 1 86 ? -2.520 -5.170 11.471 1.00 93.88 86 GLU A CA 1
ATOM 664 C C . GLU A 1 86 ? -3.073 -5.142 10.042 1.00 93.88 86 GLU A C 1
ATOM 666 O O . GLU A 1 86 ? -4.295 -5.046 9.863 1.00 93.88 86 GLU A O 1
ATOM 671 N N . GLY A 1 87 ? -2.194 -5.240 9.041 1.00 93.56 87 GLY A N 1
ATOM 672 C CA . GLY A 1 87 ? -2.540 -5.213 7.626 1.00 93.56 87 GLY A CA 1
ATOM 673 C C . GLY A 1 87 ? -3.507 -6.324 7.202 1.00 93.56 87 GLY A C 1
ATOM 674 O O . GLY A 1 87 ? -3.647 -7.347 7.873 1.00 93.56 87 GLY A O 1
ATOM 675 N N . PRO A 1 88 ? -4.213 -6.132 6.075 1.00 95.88 88 PRO A N 1
ATOM 676 C CA . PRO A 1 88 ? -5.207 -7.087 5.595 1.00 95.88 88 PRO A CA 1
ATOM 677 C C . PRO A 1 88 ? -4.623 -8.208 4.718 1.00 95.88 88 PRO A C 1
ATOM 679 O O . PRO A 1 88 ? -5.403 -9.002 4.190 1.00 95.88 88 PRO A O 1
ATOM 682 N N . PHE A 1 89 ? -3.304 -8.268 4.525 1.00 94.69 89 PHE A N 1
ATOM 683 C CA . PHE A 1 89 ? -2.643 -9.188 3.594 1.00 94.69 89 PHE A CA 1
ATOM 684 C C . PHE A 1 89 ? -1.627 -10.074 4.303 1.00 94.69 89 PHE A C 1
ATOM 686 O O . PHE A 1 89 ? -0.991 -9.626 5.252 1.00 94.69 89 PHE A O 1
ATOM 693 N N . GLU A 1 90 ? -1.471 -11.309 3.826 1.00 91.00 90 GLU A N 1
ATOM 694 C CA . GLU A 1 90 ? -0.413 -12.215 4.292 1.00 91.00 90 GLU A CA 1
ATOM 695 C C . GLU A 1 90 ? 0.956 -11.774 3.756 1.00 91.00 90 GLU A C 1
ATOM 697 O O . GLU A 1 90 ? 1.913 -11.661 4.517 1.00 91.00 90 GLU A O 1
ATOM 702 N N . TYR A 1 91 ? 1.007 -11.413 2.471 1.00 90.94 91 TYR A N 1
ATOM 703 C CA . TYR A 1 91 ? 2.168 -10.826 1.808 1.00 90.94 91 TYR A CA 1
ATOM 704 C C . TYR A 1 91 ? 1.775 -9.512 1.142 1.00 90.94 91 TYR A C 1
ATOM 706 O O . TYR A 1 91 ? 0.674 -9.378 0.602 1.00 90.94 91 TYR A O 1
ATOM 714 N N . TYR A 1 92 ? 2.662 -8.523 1.144 1.00 93.50 92 TYR A N 1
ATOM 715 C CA . TYR A 1 92 ? 2.376 -7.263 0.471 1.00 93.50 92 TYR A CA 1
ATOM 716 C C . TYR A 1 92 ? 3.624 -6.562 -0.044 1.00 93.50 92 TYR A C 1
ATOM 718 O O . TYR A 1 92 ? 4.725 -6.759 0.461 1.00 93.50 92 TYR A O 1
ATOM 726 N N . VAL A 1 93 ? 3.419 -5.677 -1.018 1.00 94.44 93 VAL A N 1
ATOM 727 C CA . VAL A 1 93 ? 4.423 -4.690 -1.428 1.00 94.44 93 VAL A CA 1
ATOM 728 C C . VAL A 1 93 ? 4.030 -3.341 -0.844 1.00 94.44 93 VAL A C 1
ATOM 730 O O . VAL A 1 93 ? 2.921 -2.859 -1.079 1.00 94.44 93 VAL A O 1
ATOM 733 N N . TRP A 1 94 ? 4.928 -2.742 -0.061 1.00 94.62 94 TRP A N 1
ATOM 734 C CA . TRP A 1 94 ? 4.785 -1.360 0.387 1.00 94.62 94 TRP A CA 1
ATOM 735 C C . TRP A 1 94 ? 5.271 -0.412 -0.706 1.00 94.62 94 TRP A C 1
ATOM 737 O O . TRP A 1 94 ? 6.409 -0.524 -1.161 1.00 94.62 94 TRP A O 1
ATOM 747 N N . LEU A 1 95 ? 4.434 0.551 -1.071 1.00 95.00 95 LEU A N 1
ATOM 748 C CA . LEU A 1 95 ? 4.780 1.669 -1.933 1.00 95.00 95 LEU A CA 1
ATOM 749 C C . LEU A 1 95 ? 4.670 2.960 -1.122 1.00 95.00 95 LEU A C 1
ATOM 751 O O . LEU A 1 95 ? 3.702 3.162 -0.388 1.00 95.00 95 LEU A O 1
ATOM 755 N N . ASP A 1 96 ? 5.675 3.824 -1.235 1.00 93.69 96 ASP A N 1
ATOM 756 C CA . ASP A 1 96 ? 5.571 5.174 -0.688 1.00 93.69 96 ASP A CA 1
ATOM 757 C C . ASP A 1 96 ? 4.505 5.966 -1.471 1.00 93.69 96 ASP A C 1
ATOM 759 O O . ASP A 1 96 ? 4.211 5.673 -2.633 1.00 93.69 96 ASP A O 1
A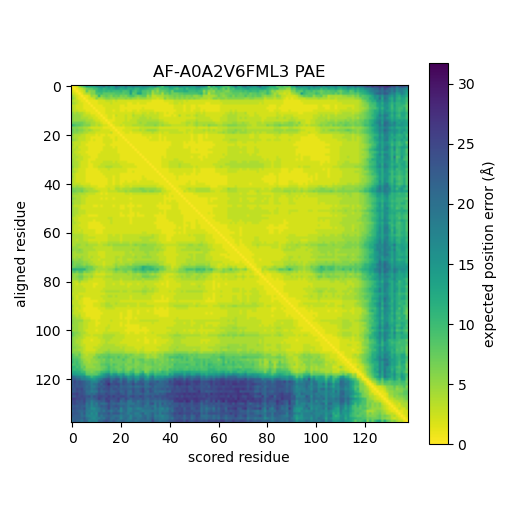TOM 763 N N . SER A 1 97 ? 3.888 6.960 -0.829 1.00 94.06 97 SER A N 1
ATOM 764 C CA . SER A 1 97 ? 2.738 7.705 -1.373 1.00 94.06 97 SER A CA 1
ATOM 765 C C . SER A 1 97 ? 3.063 8.596 -2.574 1.00 94.06 97 SER A C 1
ATOM 767 O O . SER A 1 97 ? 2.176 9.241 -3.130 1.00 94.06 97 SER A O 1
ATOM 769 N N . ASP A 1 98 ? 4.338 8.684 -2.923 1.00 94.31 98 ASP A N 1
ATOM 770 C CA . ASP A 1 98 ? 4.905 9.409 -4.051 1.00 94.31 98 ASP A CA 1
ATOM 771 C C . ASP A 1 98 ? 5.561 8.474 -5.082 1.00 94.31 98 ASP A C 1
ATOM 773 O O . ASP A 1 98 ? 6.117 8.939 -6.079 1.00 94.31 98 ASP A O 1
ATOM 777 N N . ALA A 1 99 ? 5.453 7.156 -4.889 1.00 95.12 99 ALA A N 1
ATOM 778 C CA . ALA A 1 99 ? 5.897 6.164 -5.855 1.00 95.12 99 ALA A CA 1
ATOM 779 C C . ALA A 1 99 ? 4.897 6.024 -7.013 1.00 95.12 99 ALA A C 1
ATOM 781 O O . ALA A 1 99 ? 3.690 6.220 -6.856 1.00 95.12 99 ALA A O 1
ATOM 782 N N . ILE A 1 100 ? 5.396 5.623 -8.183 1.00 95.88 100 ILE A N 1
ATOM 783 C CA . ILE A 1 100 ? 4.585 5.330 -9.367 1.00 95.88 100 ILE A CA 1
ATOM 784 C C . ILE A 1 100 ? 4.872 3.903 -9.817 1.00 95.88 100 ILE A C 1
ATOM 786 O O . ILE A 1 100 ? 6.024 3.529 -10.031 1.00 95.88 100 ILE A O 1
ATOM 790 N N . VAL A 1 101 ? 3.812 3.118 -9.994 1.00 95.31 101 VAL A N 1
ATOM 791 C CA . VAL A 1 101 ? 3.884 1.819 -10.665 1.00 95.31 101 VAL A CA 1
ATOM 792 C C . VAL A 1 101 ? 3.957 2.058 -12.169 1.00 95.31 101 VAL A C 1
ATOM 794 O O . VAL A 1 101 ? 3.171 2.828 -12.722 1.00 95.31 101 VAL A O 1
ATOM 797 N N . TRP A 1 102 ? 4.896 1.399 -12.845 1.00 94.88 102 TRP A N 1
ATOM 798 C CA . TRP A 1 102 ? 5.058 1.501 -14.292 1.00 94.88 102 TRP A CA 1
ATOM 799 C C . TRP A 1 102 ? 5.214 0.116 -14.920 1.00 94.88 102 TRP A C 1
ATOM 801 O O . TRP A 1 102 ? 6.314 -0.427 -14.994 1.00 94.88 102 TRP A O 1
ATOM 811 N N . GLY A 1 103 ? 4.097 -0.453 -15.371 1.00 95.25 103 GLY A N 1
ATOM 812 C CA . GLY A 1 103 ? 4.012 -1.848 -15.804 1.00 95.25 103 GLY A CA 1
ATOM 813 C C . GLY A 1 103 ? 3.636 -2.804 -14.668 1.00 95.25 103 GLY A C 1
ATOM 814 O O . GLY A 1 103 ? 3.677 -2.447 -13.491 1.00 95.25 103 GLY A O 1
ATOM 815 N N . ASP A 1 104 ? 3.251 -4.026 -15.037 1.00 94.12 104 ASP A N 1
ATOM 816 C CA . ASP A 1 104 ? 2.950 -5.086 -14.075 1.00 94.12 104 ASP A CA 1
ATOM 817 C C . ASP A 1 104 ? 4.242 -5.788 -13.630 1.00 94.12 104 ASP A C 1
ATOM 819 O O . ASP A 1 104 ? 4.858 -6.544 -14.385 1.00 94.12 104 ASP A O 1
ATOM 823 N N . PHE A 1 105 ? 4.664 -5.519 -12.395 1.00 91.75 105 PHE A N 1
ATOM 824 C CA . PHE A 1 105 ? 5.847 -6.130 -11.783 1.00 91.75 105 PHE A CA 1
ATOM 825 C C . PHE A 1 105 ? 5.503 -7.319 -10.877 1.00 91.75 105 PHE A C 1
ATOM 827 O O . PHE A 1 105 ? 6.406 -7.971 -10.351 1.00 91.75 105 PHE A O 1
ATOM 834 N N . THR A 1 106 ? 4.218 -7.633 -10.693 1.00 92.88 106 THR A N 1
ATOM 835 C CA . THR A 1 106 ? 3.775 -8.671 -9.752 1.00 92.88 106 THR A CA 1
ATOM 836 C C . THR A 1 106 ? 4.365 -10.061 -10.015 1.00 92.88 106 THR A C 1
ATOM 838 O O . THR A 1 106 ? 4.717 -10.715 -9.032 1.00 92.88 106 THR A O 1
ATOM 841 N N . PRO A 1 107 ? 4.615 -10.510 -11.270 1.00 91.50 107 PRO A N 1
ATOM 842 C CA . PRO A 1 107 ? 5.236 -11.816 -11.514 1.00 91.50 107 PRO A CA 1
ATOM 843 C C . PRO A 1 107 ? 6.687 -11.918 -11.026 1.00 91.50 107 PRO A C 1
ATOM 845 O O . PRO A 1 107 ? 7.242 -13.011 -10.973 1.00 91.50 107 PRO A O 1
ATOM 848 N N . GLN A 1 108 ? 7.319 -10.785 -10.713 1.00 89.00 108 GLN A N 1
ATOM 849 C CA . GLN A 1 108 ? 8.702 -10.717 -10.251 1.00 89.00 108 GLN A CA 1
ATOM 850 C C . GLN A 1 108 ? 8.801 -10.683 -8.718 1.00 89.00 108 GLN A C 1
ATOM 852 O O . GLN A 1 108 ? 9.902 -10.804 -8.187 1.00 89.00 108 GLN A O 1
ATOM 857 N N . VAL A 1 109 ? 7.686 -10.507 -8.000 1.00 89.88 109 VAL A N 1
ATOM 858 C CA . VAL A 1 109 ? 7.666 -10.442 -6.532 1.00 89.88 109 VAL A CA 1
ATOM 859 C C . VAL A 1 109 ? 7.933 -11.830 -5.941 1.00 89.88 109 VAL A C 1
ATOM 861 O O . VAL A 1 109 ? 7.202 -12.784 -6.204 1.00 89.88 109 VAL A O 1
ATOM 864 N N . LYS A 1 110 ? 8.975 -11.944 -5.112 1.00 88.06 110 LYS A N 1
ATOM 865 C CA . LYS A 1 110 ? 9.355 -13.164 -4.390 1.00 88.06 110 LYS A CA 1
ATOM 866 C C . LYS A 1 110 ? 8.703 -13.151 -3.002 1.00 88.06 110 LYS A C 1
ATOM 868 O O . LYS A 1 110 ? 9.152 -12.438 -2.116 1.00 88.06 110 LYS A O 1
ATOM 873 N N . ALA A 1 111 ? 7.662 -13.958 -2.799 1.00 83.94 111 ALA A N 1
ATOM 874 C CA . ALA A 1 111 ? 6.940 -14.027 -1.517 1.00 83.94 111 ALA A CA 1
ATOM 875 C C . ALA A 1 111 ? 7.719 -14.734 -0.386 1.00 83.94 111 ALA A C 1
ATOM 877 O O . ALA A 1 111 ? 7.320 -14.678 0.772 1.00 83.94 111 ALA A O 1
ATOM 878 N N . GLU A 1 112 ? 8.823 -15.411 -0.713 1.00 84.62 112 GLU A N 1
ATOM 879 C CA . GLU A 1 112 ? 9.643 -16.166 0.244 1.00 84.62 112 GLU A CA 1
ATOM 880 C C . GLU A 1 112 ? 10.689 -15.305 0.974 1.00 84.62 112 GLU A C 1
ATOM 882 O O . GLU A 1 112 ? 11.399 -15.814 1.840 1.00 84.62 112 GLU A O 1
ATOM 887 N N . VAL A 1 113 ? 10.821 -14.021 0.620 1.00 81.94 113 VAL A N 1
ATOM 888 C CA . VAL A 1 113 ? 11.814 -13.112 1.211 1.00 81.94 113 VAL A CA 1
ATOM 889 C C . VAL A 1 113 ? 11.144 -11.951 1.937 1.00 81.94 113 VAL A C 1
ATOM 891 O O . VAL A 1 113 ? 10.133 -11.422 1.485 1.00 81.94 113 VAL A O 1
ATOM 894 N N . ASP A 1 114 ? 11.759 -11.504 3.032 1.00 78.81 114 ASP A N 1
ATOM 895 C CA . ASP A 1 114 ? 11.293 -10.328 3.781 1.00 78.81 114 ASP A CA 1
ATOM 896 C C . ASP A 1 114 ? 11.613 -9.008 3.052 1.00 78.81 114 ASP A C 1
ATOM 898 O O . ASP A 1 114 ? 10.930 -8.000 3.235 1.00 78.81 114 ASP A O 1
ATOM 902 N N . PHE A 1 115 ? 12.668 -9.002 2.228 1.00 77.38 115 PHE A N 1
ATOM 903 C CA . PHE A 1 115 ? 13.128 -7.843 1.465 1.00 77.38 115 PHE A CA 1
ATOM 904 C C . PHE A 1 115 ? 13.585 -8.260 0.069 1.00 77.38 115 PHE A C 1
ATOM 906 O O . PHE A 1 115 ? 14.415 -9.155 -0.082 1.00 77.38 115 PHE A O 1
ATOM 913 N N . GLN A 1 116 ? 13.081 -7.556 -0.943 1.00 81.00 116 GLN A N 1
ATOM 914 C CA . GLN A 1 116 ? 13.463 -7.728 -2.338 1.00 81.00 116 GLN A CA 1
ATOM 915 C C . GLN A 1 116 ? 13.906 -6.392 -2.928 1.00 81.00 116 GLN A C 1
ATOM 917 O O . GLN A 1 116 ? 13.259 -5.364 -2.723 1.00 81.00 116 GLN A O 1
ATOM 922 N N . ILE A 1 117 ? 14.995 -6.415 -3.694 1.00 78.56 117 ILE A N 1
ATOM 923 C CA . ILE A 1 117 ? 15.481 -5.256 -4.439 1.00 78.56 117 ILE A CA 1
ATOM 924 C C . ILE A 1 117 ? 15.143 -5.465 -5.916 1.00 78.56 117 ILE A C 1
ATOM 926 O O . ILE A 1 117 ? 15.610 -6.415 -6.538 1.00 78.56 117 ILE A O 1
ATOM 930 N N . PHE A 1 118 ? 14.344 -4.562 -6.488 1.00 73.69 118 PHE A N 1
ATOM 931 C CA . PHE A 1 118 ? 14.102 -4.507 -7.930 1.00 73.69 118 PHE A CA 1
ATOM 932 C C . PHE A 1 118 ? 15.125 -3.571 -8.572 1.00 73.69 118 PHE A C 1
ATOM 934 O O . PHE A 1 118 ? 14.981 -2.351 -8.515 1.00 73.69 118 PHE A O 1
ATOM 941 N N . TRP A 1 119 ? 16.178 -4.132 -9.162 1.00 70.94 119 TRP A N 1
ATOM 942 C CA . TRP A 1 119 ? 17.198 -3.368 -9.880 1.00 70.94 119 TRP A CA 1
ATOM 943 C C . TRP A 1 119 ? 17.530 -4.084 -11.190 1.00 70.94 119 TRP A C 1
ATOM 945 O O . TRP A 1 119 ? 17.913 -5.251 -11.178 1.00 70.94 119 TRP A O 1
ATOM 955 N N . SER A 1 120 ? 17.361 -3.401 -12.325 1.00 60.00 120 SER A N 1
ATOM 956 C CA . SER A 1 120 ? 17.514 -4.003 -13.659 1.00 60.00 120 SER A CA 1
ATOM 957 C C . SER A 1 120 ? 18.969 -4.223 -14.080 1.00 60.00 120 SER A C 1
ATOM 959 O O . SER A 1 120 ? 19.227 -5.032 -14.964 1.00 60.00 120 SER A O 1
ATOM 961 N N . GLU A 1 121 ? 19.922 -3.515 -13.467 1.00 59.94 121 GLU A N 1
ATOM 962 C CA . GLU A 1 121 ? 21.339 -3.554 -13.845 1.00 59.94 121 GLU A CA 1
ATOM 963 C C . GLU A 1 121 ? 22.279 -3.625 -12.646 1.00 59.94 121 GLU A C 1
ATOM 965 O O . GLU A 1 121 ? 22.627 -2.616 -12.036 1.00 59.94 121 GLU A O 1
ATOM 970 N N . ILE A 1 122 ? 22.764 -4.815 -12.325 1.00 59.03 122 ILE A N 1
ATOM 971 C CA . ILE A 1 122 ? 23.906 -4.921 -11.427 1.00 59.03 122 ILE A CA 1
ATOM 972 C C . ILE A 1 122 ? 25.140 -4.794 -12.308 1.00 59.03 122 ILE A C 1
ATOM 974 O O . ILE A 1 122 ? 25.522 -5.745 -12.986 1.00 59.03 122 ILE A O 1
ATOM 978 N N . SER A 1 123 ? 25.742 -3.607 -12.337 1.00 60.88 123 SER A N 1
ATOM 979 C CA . SER A 1 123 ? 27.021 -3.385 -13.016 1.00 60.88 123 SER A CA 1
ATOM 980 C C . SER A 1 123 ? 28.137 -4.059 -12.222 1.00 60.88 123 SER A C 1
ATOM 982 O O . SER A 1 123 ? 28.893 -3.400 -11.512 1.00 60.88 123 SER A O 1
ATOM 984 N N . ILE A 1 124 ? 28.215 -5.387 -12.303 1.00 65.81 124 ILE A N 1
ATOM 985 C CA . ILE A 1 124 ? 29.396 -6.131 -11.875 1.00 65.81 124 ILE A CA 1
ATOM 986 C C . ILE A 1 124 ? 30.411 -6.001 -13.009 1.00 65.81 124 ILE A C 1
ATOM 988 O O . ILE A 1 124 ? 30.110 -6.420 -14.131 1.00 65.81 124 ILE A O 1
ATOM 992 N N . PRO A 1 125 ? 31.589 -5.404 -12.763 1.00 70.06 125 PRO A N 1
ATOM 993 C CA . PRO A 1 125 ? 32.648 -5.372 -13.757 1.00 70.06 125 PRO A CA 1
ATOM 994 C C . PRO A 1 125 ? 32.956 -6.795 -14.257 1.00 70.06 125 PRO A C 1
ATOM 996 O O . PRO A 1 125 ? 32.990 -7.719 -13.440 1.00 70.06 125 PRO A O 1
ATOM 999 N N . PRO A 1 126 ? 33.193 -7.012 -15.564 1.00 72.12 126 PRO A N 1
ATOM 1000 C CA . PRO A 1 126 ? 33.505 -8.341 -16.103 1.00 72.12 126 PRO A CA 1
ATOM 1001 C C . PRO A 1 126 ? 34.734 -9.004 -15.459 1.00 72.12 126 PRO A C 1
ATOM 1003 O O . PRO A 1 126 ? 34.910 -10.215 -15.563 1.00 72.12 126 PRO A O 1
ATOM 1006 N N . ASP A 1 127 ? 35.590 -8.206 -14.823 1.00 82.56 127 ASP A N 1
ATOM 1007 C CA . ASP A 1 127 ? 36.820 -8.579 -14.130 1.00 82.56 127 ASP A CA 1
ATOM 1008 C C . ASP A 1 127 ? 36.675 -8.630 -12.597 1.00 82.56 127 ASP A C 1
ATOM 1010 O O . ASP A 1 127 ? 37.677 -8.723 -11.885 1.00 82.56 127 ASP A O 1
ATOM 1014 N N . ALA A 1 128 ? 35.450 -8.592 -12.065 1.00 80.31 128 ALA A N 1
ATOM 1015 C CA . ALA A 1 128 ? 35.223 -8.743 -10.634 1.00 80.31 128 ALA A CA 1
ATOM 1016 C C . ALA A 1 128 ? 35.719 -10.116 -10.143 1.00 80.31 128 ALA A C 1
ATOM 1018 O O . ALA A 1 128 ? 35.210 -11.165 -10.536 1.00 80.31 128 ALA A O 1
ATOM 1019 N N . LEU A 1 129 ? 36.713 -10.100 -9.251 1.00 80.31 129 LEU A N 1
ATOM 1020 C CA . LEU A 1 129 ? 37.278 -11.303 -8.624 1.00 80.31 129 LEU A CA 1
ATOM 1021 C C . LEU A 1 129 ? 36.389 -11.866 -7.505 1.00 80.31 129 LEU A C 1
ATOM 1023 O O . LEU A 1 129 ? 36.545 -13.020 -7.113 1.00 80.31 129 LEU A O 1
ATOM 1027 N N . GLU A 1 130 ? 35.457 -11.056 -7.001 1.00 78.56 130 GLU A N 1
ATOM 1028 C CA . GLU A 1 130 ? 34.529 -11.420 -5.938 1.00 78.56 130 GLU A CA 1
ATOM 1029 C C . GLU A 1 130 ? 33.099 -11.086 -6.360 1.00 78.56 130 GLU A C 1
ATOM 1031 O O . GLU A 1 130 ? 32.781 -9.956 -6.735 1.00 78.56 130 GLU A O 1
ATOM 1036 N N . VAL A 1 131 ? 32.225 -12.087 -6.277 1.00 73.25 131 VAL A N 1
ATOM 1037 C CA . VAL A 1 131 ? 30.782 -11.896 -6.399 1.00 73.25 131 VAL A CA 1
ATOM 1038 C C . VAL A 1 131 ? 30.276 -11.388 -5.049 1.00 73.25 131 VAL A C 1
ATOM 1040 O O . VAL A 1 131 ? 30.460 -12.090 -4.050 1.00 73.25 131 VAL A O 1
ATOM 1043 N N . PRO A 1 132 ? 29.641 -10.204 -4.969 1.00 71.94 132 PRO A N 1
ATOM 1044 C CA . PRO A 1 132 ? 29.145 -9.714 -3.695 1.00 71.94 132 PRO A CA 1
ATOM 1045 C C . PRO A 1 132 ? 28.130 -10.691 -3.100 1.00 71.94 132 PRO A C 1
ATOM 1047 O O . PRO A 1 132 ? 27.215 -11.131 -3.792 1.00 71.94 132 PRO A O 1
ATOM 1050 N N . GLY A 1 133 ? 28.253 -11.005 -1.809 1.00 69.81 133 GLY A N 1
ATOM 1051 C CA . GLY A 1 133 ? 27.361 -11.965 -1.144 1.00 69.81 133 GLY A CA 1
ATOM 1052 C C . GLY A 1 133 ? 25.877 -11.579 -1.188 1.00 69.81 133 GLY A C 1
ATOM 1053 O O . GLY A 1 133 ? 25.026 -12.446 -1.060 1.00 69.81 133 GLY A O 1
ATOM 1054 N N . TRP A 1 134 ? 25.562 -10.300 -1.422 1.00 66.94 134 TRP A N 1
ATOM 1055 C CA . TRP A 1 134 ? 24.191 -9.822 -1.609 1.00 66.94 134 TRP A CA 1
ATOM 1056 C C . TRP A 1 134 ? 23.603 -10.130 -2.993 1.00 66.94 134 TRP A C 1
ATOM 1058 O O . TRP A 1 134 ? 22.392 -10.029 -3.166 1.00 66.94 134 TRP A O 1
ATOM 1068 N N . LEU A 1 135 ? 24.424 -10.513 -3.980 1.00 66.94 135 LEU A N 1
ATOM 1069 C CA . LEU A 1 135 ? 23.976 -10.775 -5.350 1.00 66.94 135 LEU A CA 1
ATOM 1070 C C . LEU A 1 135 ? 23.009 -11.959 -5.439 1.00 66.94 135 LEU A C 1
ATOM 1072 O O . LEU A 1 135 ? 22.119 -11.969 -6.276 1.00 66.94 135 LEU A O 1
ATOM 1076 N N . THR A 1 136 ? 23.156 -12.952 -4.568 1.00 65.12 136 THR A N 1
ATOM 1077 C CA . THR A 1 136 ? 22.251 -14.111 -4.499 1.00 65.12 136 THR A CA 1
ATOM 1078 C C . THR A 1 136 ? 20.837 -13.741 -4.049 1.00 65.12 136 THR A C 1
ATOM 1080 O O . THR A 1 136 ? 19.924 -14.553 -4.181 1.00 65.12 136 THR A O 1
ATOM 1083 N N . HIS A 1 137 ? 20.662 -12.538 -3.498 1.00 54.91 137 HIS A N 1
ATOM 1084 C CA . HIS A 1 137 ? 19.384 -12.015 -3.028 1.00 54.91 137 HIS A CA 1
ATOM 1085 C C . HIS A 1 137 ? 18.693 -11.109 -4.059 1.00 54.91 137 HIS A C 1
ATOM 1087 O O . HIS A 1 137 ? 17.598 -10.617 -3.786 1.00 54.91 137 HIS A O 1
ATOM 1093 N N . PHE A 1 138 ? 19.306 -10.922 -5.234 1.00 54.66 138 PHE A N 1
ATOM 1094 C CA . PHE A 1 138 ? 18.624 -10.422 -6.426 1.00 54.66 138 PHE A CA 1
ATOM 1095 C C . PHE A 1 138 ? 17.740 -11.504 -7.063 1.00 54.66 138 PHE A C 1
ATOM 1097 O O . PHE A 1 138 ? 18.093 -12.704 -7.060 1.00 54.66 138 PHE A O 1
#

Radius of gyration: 16.97 Å; Cα contacts (8 Å, |Δi|>4): 193; chains: 1; bounding box: 52×33×38 Å

pLDDT: mean 89.27, std 10.54, range [54.66, 98.25]

Nearest PDB structures (foldseek):
  1ll0-assembly5_J  TM=7.699E-01  e=2.594E-03  Oryctolagus cuniculus
  8vh8-assembly1_A  TM=6.320E-01  e=3.755E-02  Pasteurella multocida
  8vh8-assembly3_C  TM=6.356E-01  e=1.575E-01  Pasteurella multocida
  8vh7-assembly2_B  TM=5.993E-01  e=1.575E-01  Pasteurella multocida
  3l6b-assembly1_A  TM=5.157E-01  e=1.113E+00  Homo sapiens